Protein AF-A0A832GIK5-F1 (afdb_monomer_lite)

Structure (mmCIF, N/CA/C/O backbone):
data_AF-A0A832GIK5-F1
#
_entry.id   AF-A0A832GIK5-F1
#
loop_
_atom_site.group_PDB
_atom_site.id
_atom_site.type_symbol
_atom_site.label_atom_id
_atom_site.label_alt_id
_atom_site.label_comp_id
_atom_site.label_asym_id
_atom_site.label_entity_id
_atom_site.label_seq_id
_atom_site.pdbx_PDB_ins_code
_atom_site.Cartn_x
_atom_site.Cartn_y
_atom_site.Cartn_z
_atom_site.occupancy
_atom_site.B_iso_or_equiv
_atom_site.auth_seq_id
_atom_site.auth_comp_id
_atom_site.auth_asym_id
_atom_site.auth_atom_id
_atom_site.pdbx_PDB_model_num
ATOM 1 N N . MET A 1 1 ? 29.265 -44.028 0.945 1.00 45.94 1 MET A N 1
ATOM 2 C CA . MET A 1 1 ? 29.092 -42.586 1.220 1.00 45.94 1 MET A CA 1
ATOM 3 C C . MET A 1 1 ? 28.692 -41.917 -0.086 1.00 45.94 1 MET A C 1
ATOM 5 O O . MET A 1 1 ? 29.562 -41.619 -0.889 1.00 45.94 1 MET A O 1
ATOM 9 N N . ALA A 1 2 ? 27.392 -41.819 -0.366 1.00 45.34 2 ALA A N 1
ATOM 10 C CA . ALA A 1 2 ? 26.887 -41.216 -1.599 1.00 45.34 2 ALA A CA 1
ATOM 11 C C . ALA A 1 2 ? 26.392 -39.800 -1.275 1.00 45.34 2 ALA A C 1
ATOM 13 O O . ALA A 1 2 ? 25.351 -39.644 -0.642 1.00 45.34 2 ALA A O 1
ATOM 14 N N . SER A 1 3 ? 27.173 -38.786 -1.648 1.00 50.59 3 SER A N 1
ATOM 15 C CA . SER A 1 3 ? 26.754 -37.384 -1.575 1.00 50.59 3 SER A CA 1
ATOM 16 C C . SER A 1 3 ? 25.764 -37.097 -2.700 1.00 50.59 3 SER A C 1
ATOM 18 O O . SER A 1 3 ? 26.138 -37.146 -3.871 1.00 50.59 3 SER A O 1
ATOM 20 N N . LEU A 1 4 ? 24.513 -36.783 -2.357 1.00 61.47 4 LEU A N 1
ATOM 21 C CA . LEU A 1 4 ? 23.581 -36.151 -3.288 1.00 6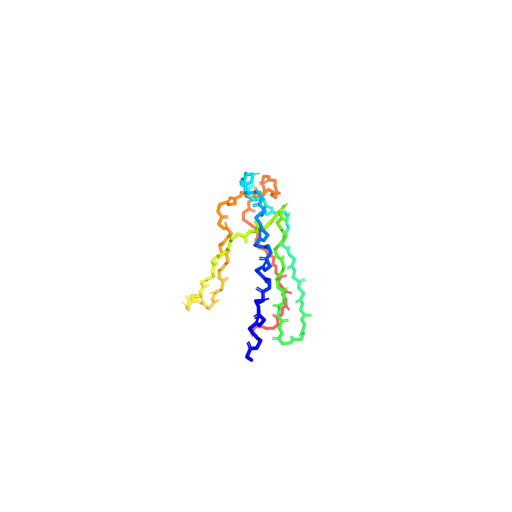1.47 4 LEU A CA 1
ATOM 22 C C . LEU A 1 4 ? 23.898 -34.651 -3.348 1.00 61.47 4 LEU A C 1
ATOM 24 O O . LEU A 1 4 ? 23.700 -33.933 -2.370 1.00 61.47 4 LEU A O 1
ATOM 28 N N . LEU A 1 5 ? 24.366 -34.178 -4.504 1.00 53.19 5 LEU A N 1
ATOM 29 C CA . LEU A 1 5 ? 24.278 -32.762 -4.854 1.00 53.19 5 LEU A CA 1
ATOM 30 C C . LEU A 1 5 ? 22.797 -32.418 -5.061 1.00 53.19 5 LEU A C 1
ATOM 32 O O . LEU A 1 5 ? 22.154 -32.961 -5.959 1.00 53.19 5 LEU A O 1
ATOM 36 N N . ALA A 1 6 ? 22.260 -31.512 -4.247 1.00 64.50 6 ALA A N 1
ATOM 37 C CA . ALA A 1 6 ? 20.990 -30.863 -4.544 1.00 64.50 6 ALA A CA 1
ATOM 38 C C . ALA A 1 6 ? 21.181 -29.928 -5.755 1.00 64.50 6 ALA A C 1
ATOM 40 O O . ALA A 1 6 ? 22.171 -29.190 -5.792 1.00 64.50 6 ALA A O 1
ATOM 41 N N . PRO A 1 7 ? 20.278 -29.933 -6.751 1.00 59.19 7 PRO A N 1
ATOM 42 C CA . PRO A 1 7 ? 20.361 -28.978 -7.842 1.00 59.19 7 PRO A CA 1
ATOM 43 C C . PRO A 1 7 ? 20.079 -27.576 -7.292 1.00 59.19 7 PRO A C 1
ATOM 45 O O . PRO A 1 7 ? 19.091 -27.362 -6.588 1.00 59.19 7 PRO A O 1
ATOM 48 N N . LEU A 1 8 ? 20.946 -26.615 -7.620 1.00 57.88 8 LEU A N 1
ATOM 49 C CA . LEU A 1 8 ? 20.613 -25.203 -7.475 1.00 57.88 8 LEU A CA 1
ATOM 50 C C . LEU A 1 8 ? 19.399 -24.930 -8.367 1.00 57.88 8 LEU A C 1
ATOM 52 O O . LEU A 1 8 ? 19.486 -25.047 -9.590 1.00 57.88 8 LEU A O 1
ATOM 56 N N . ALA A 1 9 ? 18.264 -24.598 -7.754 1.00 58.97 9 ALA A N 1
ATOM 57 C CA . ALA A 1 9 ? 17.136 -24.043 -8.483 1.00 58.97 9 ALA A CA 1
ATOM 58 C C . ALA A 1 9 ? 17.627 -22.802 -9.250 1.00 58.97 9 ALA A C 1
ATOM 60 O O . ALA A 1 9 ? 18.388 -22.011 -8.678 1.00 58.97 9 ALA A O 1
ATOM 61 N N . PRO A 1 10 ? 17.239 -22.607 -10.522 1.00 53.06 10 PRO A N 1
ATOM 62 C CA . PRO A 1 10 ? 17.554 -21.366 -11.202 1.00 53.06 10 PRO A CA 1
ATOM 63 C C . PRO A 1 10 ? 16.916 -20.233 -10.400 1.00 53.06 10 PRO A C 1
ATOM 65 O O . PRO A 1 10 ? 15.697 -20.196 -10.229 1.00 53.06 10 PRO A O 1
ATOM 68 N N . ALA A 1 11 ? 17.741 -19.318 -9.888 1.00 56.22 11 ALA A N 1
ATOM 69 C CA . ALA A 1 11 ? 17.250 -18.015 -9.478 1.00 56.22 11 ALA A CA 1
ATOM 70 C C . ALA A 1 11 ? 16.489 -17.463 -10.685 1.00 56.22 11 ALA A C 1
ATOM 72 O O . ALA A 1 11 ? 17.067 -17.359 -11.770 1.00 56.22 11 ALA A O 1
ATOM 73 N N . GLN A 1 12 ? 15.192 -17.195 -10.533 1.00 55.94 12 GLN A N 1
ATOM 74 C CA . GLN A 1 12 ? 14.409 -16.542 -11.573 1.00 55.94 12 GLN A CA 1
ATOM 75 C C . GLN A 1 12 ? 14.999 -15.145 -11.771 1.00 55.94 12 GLN A C 1
ATOM 77 O O . GLN A 1 12 ? 14.631 -14.189 -11.100 1.00 55.94 12 GLN A O 1
ATOM 82 N N . GLN A 1 13 ? 15.985 -15.039 -12.657 1.00 48.38 13 GLN A N 1
ATOM 83 C CA . GLN A 1 13 ? 16.507 -13.771 -13.126 1.00 48.38 13 GLN A CA 1
ATOM 84 C C . GLN A 1 13 ? 15.461 -13.208 -14.082 1.00 48.38 13 GLN A C 1
ATOM 86 O O . GLN A 1 13 ? 15.539 -13.401 -15.294 1.00 48.38 13 GLN A O 1
ATOM 91 N N . HIS A 1 14 ? 14.443 -12.547 -13.530 1.00 50.72 14 HIS A N 1
ATOM 92 C CA . HIS A 1 14 ? 13.587 -11.705 -14.344 1.00 50.72 14 HIS A CA 1
ATOM 93 C C . HIS A 1 14 ? 14.416 -10.497 -14.790 1.00 50.72 14 HIS A C 1
ATOM 95 O O . HIS A 1 14 ? 15.034 -9.830 -13.953 1.00 50.72 14 HIS A O 1
ATOM 101 N N . PRO A 1 15 ? 14.483 -10.210 -16.098 1.00 51.91 15 PRO A N 1
ATOM 102 C CA . PRO A 1 15 ? 15.146 -9.011 -16.570 1.00 51.91 15 PRO A CA 1
ATOM 103 C C . PRO A 1 15 ? 14.417 -7.808 -15.964 1.00 51.91 15 PRO A C 1
ATOM 105 O O . PRO A 1 15 ? 13.250 -7.571 -16.269 1.00 51.91 15 PRO A O 1
ATOM 108 N N . SER A 1 16 ? 15.094 -7.045 -15.101 1.00 58.25 16 SER A N 1
ATOM 109 C CA . SER A 1 16 ? 14.608 -5.731 -14.669 1.00 58.25 16 SER A CA 1
ATOM 110 C C . SER A 1 16 ? 14.767 -4.766 -15.843 1.00 58.25 16 SER A C 1
ATOM 112 O O . SER A 1 16 ? 15.744 -4.028 -15.964 1.00 58.25 16 SER A O 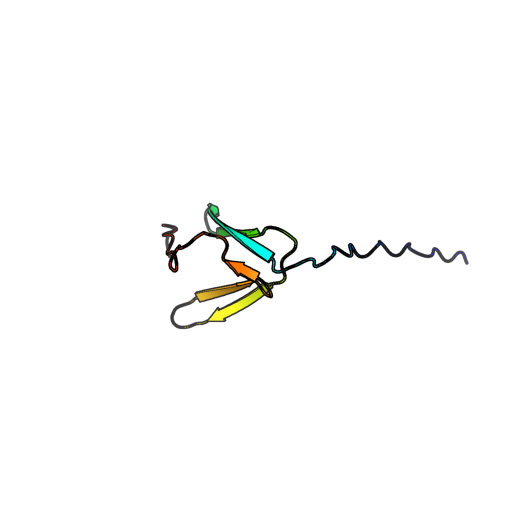1
ATOM 114 N N . ALA A 1 17 ? 13.843 -4.874 -16.793 1.00 57.88 17 ALA A N 1
ATOM 115 C CA . ALA A 1 17 ? 13.778 -4.058 -17.990 1.00 57.88 17 ALA A CA 1
ATOM 116 C C . ALA A 1 17 ? 12.762 -2.932 -17.759 1.00 57.88 17 ALA A C 1
ATOM 118 O O . ALA A 1 17 ? 11.636 -2.971 -18.247 1.00 57.88 17 ALA A O 1
ATOM 119 N N . GLY A 1 18 ? 13.182 -1.924 -16.994 1.00 63.00 18 GLY A N 1
A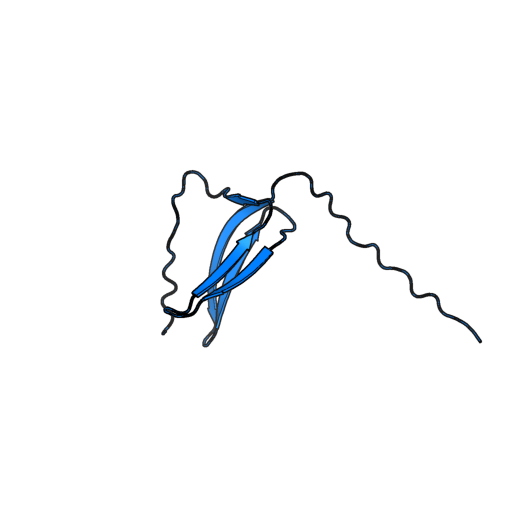TOM 120 C CA . GLY A 1 18 ? 12.471 -0.654 -16.840 1.00 63.00 18 GLY A CA 1
ATOM 121 C C . GLY A 1 18 ? 11.736 -0.466 -15.504 1.00 63.00 18 GLY A C 1
ATOM 122 O O . GLY A 1 18 ? 11.583 -1.414 -14.736 1.00 63.00 18 GLY A O 1
ATOM 123 N N . PRO A 1 19 ? 11.301 0.775 -15.205 1.00 75.00 19 PRO A N 1
ATOM 124 C CA . PRO A 1 19 ? 10.574 1.084 -13.979 1.00 75.00 19 PRO A CA 1
ATOM 125 C C . PRO A 1 19 ? 9.273 0.282 -13.910 1.00 75.00 19 PRO A C 1
ATOM 127 O O . PRO A 1 19 ? 8.504 0.274 -14.873 1.00 75.00 19 PRO A O 1
ATOM 130 N N . VAL A 1 20 ? 9.000 -0.357 -12.773 1.00 88.19 20 VAL A N 1
ATOM 131 C CA . VAL A 1 20 ? 7.745 -1.091 -12.568 1.00 88.19 20 VAL A CA 1
ATOM 132 C C . VAL A 1 20 ? 6.603 -0.100 -12.386 1.00 88.19 20 VAL A C 1
ATOM 134 O O . VAL A 1 20 ? 6.734 0.895 -11.680 1.00 88.19 20 VAL A O 1
ATOM 137 N N . SER A 1 21 ? 5.461 -0.356 -13.009 1.00 89.00 21 SER A N 1
ATOM 138 C CA . SER A 1 21 ? 4.304 0.523 -12.902 1.00 89.00 21 SER A CA 1
ATOM 139 C C . SER A 1 21 ? 3.272 -0.032 -11.932 1.00 89.00 21 SER A C 1
ATOM 141 O O . SER A 1 21 ? 2.835 -1.171 -12.098 1.00 89.00 21 SER A O 1
ATOM 143 N N . VAL A 1 22 ? 2.832 0.778 -10.966 1.00 89.50 22 VAL A N 1
ATOM 144 C CA . VAL A 1 22 ? 1.651 0.456 -10.146 1.00 89.50 22 VAL A CA 1
ATOM 145 C C . VAL A 1 22 ? 0.399 0.716 -10.981 1.00 89.50 22 VAL A C 1
ATOM 147 O O . VAL A 1 22 ? 0.197 1.837 -11.449 1.00 89.50 22 VAL A O 1
ATOM 150 N N . LYS A 1 23 ? -0.423 -0.320 -11.176 1.00 89.75 23 LYS A N 1
ATOM 151 C CA . LYS A 1 23 ? -1.605 -0.303 -12.054 1.00 89.75 23 LYS A CA 1
ATOM 152 C C . LYS A 1 23 ? -2.902 -0.086 -11.292 1.00 89.75 23 LYS A C 1
ATOM 154 O O . LYS A 1 23 ? -3.779 0.641 -11.751 1.00 89.75 23 LYS A O 1
ATOM 159 N N . SER A 1 24 ? -3.043 -0.726 -10.135 1.00 90.00 24 SER A N 1
ATOM 160 C CA . SER A 1 24 ? -4.259 -0.631 -9.333 1.00 90.00 24 SER A CA 1
ATOM 161 C C . SER A 1 24 ? -3.993 -0.917 -7.858 1.00 90.00 24 SER A C 1
ATOM 163 O O . SER A 1 24 ? -3.043 -1.616 -7.503 1.00 90.00 24 SER A O 1
ATOM 165 N N . VAL A 1 25 ? -4.858 -0.378 -6.999 1.00 91.50 25 VAL A N 1
ATOM 166 C CA . VAL A 1 25 ? -4.919 -0.707 -5.572 1.00 91.50 25 VAL A CA 1
ATOM 167 C C . VAL A 1 25 ? -6.336 -1.171 -5.269 1.00 91.50 25 VAL A C 1
ATOM 169 O O . VAL A 1 25 ? -7.306 -0.507 -5.637 1.00 91.50 25 VAL A O 1
ATOM 172 N N . ARG A 1 26 ? -6.459 -2.331 -4.627 1.00 93.12 26 ARG A N 1
ATOM 173 C CA . ARG A 1 26 ? -7.735 -2.952 -4.251 1.00 93.12 26 ARG A CA 1
ATOM 174 C C . ARG A 1 26 ? -7.706 -3.354 -2.787 1.00 93.12 26 ARG A C 1
ATOM 176 O O . ARG A 1 26 ? -6.632 -3.600 -2.238 1.00 93.12 26 ARG A O 1
ATOM 183 N N . TYR A 1 27 ? -8.882 -3.447 -2.179 1.00 94.81 27 TYR A N 1
ATOM 184 C CA . TYR A 1 27 ? -9.022 -3.904 -0.805 1.00 94.81 27 TYR A CA 1
ATOM 185 C C . TYR A 1 27 ? -10.184 -4.886 -0.649 1.00 94.81 27 TYR A C 1
ATOM 187 O O . TYR A 1 27 ? -11.126 -4.874 -1.442 1.00 94.81 27 TYR A O 1
ATOM 195 N N . TRP A 1 28 ? -10.100 -5.720 0.385 1.00 95.25 28 TRP A N 1
ATOM 196 C CA . TRP A 1 28 ? -11.162 -6.620 0.824 1.00 95.25 28 TRP A CA 1
ATOM 197 C C . TRP A 1 28 ? -11.171 -6.706 2.341 1.00 95.25 28 TRP A C 1
ATOM 199 O O . TRP A 1 28 ? -10.130 -6.942 2.957 1.00 95.25 28 TRP A O 1
ATOM 209 N N . SER A 1 29 ? -12.356 -6.601 2.920 1.00 93.06 29 SER A N 1
ATOM 210 C CA . SER A 1 29 ? -12.580 -6.805 4.346 1.00 93.06 29 SER A CA 1
ATOM 211 C C . SER A 1 29 ? -12.858 -8.284 4.613 1.00 93.06 29 SER A C 1
ATOM 213 O O . SER A 1 29 ? -13.807 -8.854 4.074 1.00 93.06 29 SER A O 1
ATOM 215 N N . LEU A 1 30 ? -12.013 -8.931 5.417 1.00 91.31 30 LEU A N 1
ATOM 216 C CA . LEU A 1 30 ? -12.060 -10.365 5.727 1.00 91.31 30 LEU A CA 1
ATOM 217 C C . LEU A 1 30 ? -12.274 -10.575 7.233 1.00 91.31 30 LEU A C 1
ATOM 219 O O . LEU A 1 30 ? -11.464 -11.195 7.925 1.00 91.31 30 LEU A O 1
ATOM 223 N N . GLY A 1 31 ? -13.368 -10.022 7.758 1.00 88.12 31 GLY A N 1
ATOM 224 C CA . GLY A 1 31 ? -13.680 -10.064 9.185 1.00 88.12 31 GLY A CA 1
ATOM 225 C C . GLY A 1 31 ? -12.758 -9.147 9.983 1.00 88.12 31 GLY A C 1
ATOM 226 O O . GLY A 1 31 ? -12.953 -7.941 9.978 1.00 88.12 31 GLY A O 1
ATOM 227 N N . GLN A 1 32 ? -11.765 -9.722 10.664 1.00 89.12 32 GLN A N 1
ATOM 228 C CA . GLN A 1 32 ? -10.823 -8.987 11.526 1.00 89.12 32 GLN A CA 1
ATOM 229 C C . GLN A 1 32 ? -9.566 -8.501 10.784 1.00 89.12 32 GLN A C 1
ATOM 231 O O . GLN A 1 32 ? -8.636 -7.997 11.403 1.00 89.12 32 GLN A O 1
ATOM 236 N N . VAL A 1 33 ? -9.495 -8.708 9.467 1.00 91.25 33 VAL A N 1
ATOM 237 C CA . VAL A 1 33 ? -8.330 -8.349 8.652 1.00 91.25 33 VAL A CA 1
ATOM 238 C C . VAL A 1 33 ? -8.788 -7.637 7.390 1.00 91.25 33 VAL A C 1
ATOM 240 O O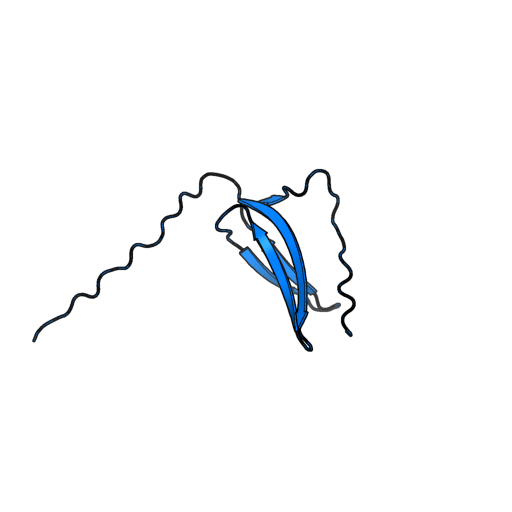 . VAL A 1 33 ? -9.593 -8.175 6.630 1.00 91.25 33 VAL A O 1
ATOM 243 N N . THR A 1 34 ? -8.208 -6.474 7.109 1.00 93.19 34 THR A N 1
ATOM 244 C CA . THR A 1 34 ? -8.304 -5.836 5.794 1.00 93.19 34 THR A CA 1
ATOM 245 C C . THR A 1 34 ? -7.143 -6.310 4.924 1.00 93.19 34 THR A C 1
ATOM 247 O O . THR A 1 34 ? -5.973 -6.130 5.261 1.00 93.19 34 THR A O 1
ATOM 250 N N . ARG A 1 35 ? -7.441 -6.911 3.771 1.00 94.75 35 ARG A N 1
ATOM 251 C CA . ARG A 1 35 ? -6.435 -7.231 2.753 1.00 94.75 35 ARG A CA 1
ATOM 252 C C . ARG A 1 35 ? -6.339 -6.085 1.761 1.00 94.75 35 ARG A C 1
ATOM 254 O O . ARG A 1 35 ? -7.341 -5.738 1.148 1.00 94.75 35 ARG A O 1
ATOM 261 N N . VAL A 1 36 ? -5.129 -5.585 1.530 1.00 95.00 36 VAL A N 1
ATOM 262 C CA . VAL A 1 36 ? -4.818 -4.638 0.451 1.00 95.00 36 VAL A CA 1
ATOM 263 C C . VAL A 1 36 ? -3.962 -5.351 -0.594 1.00 95.00 36 VAL A C 1
ATOM 265 O O . VAL A 1 36 ? -2.974 -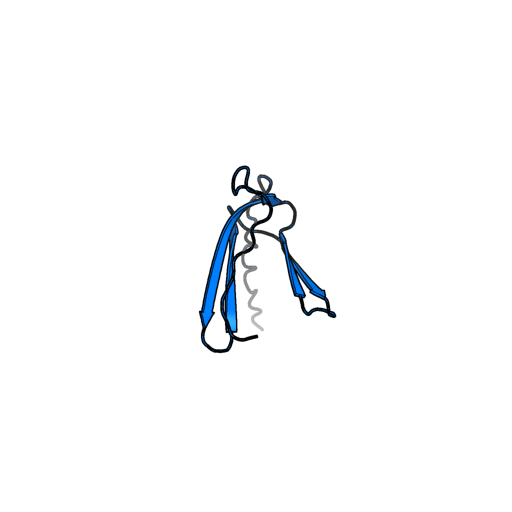5.992 -0.243 1.00 95.00 36 VAL A O 1
ATOM 268 N N . ALA A 1 37 ? -4.335 -5.261 -1.872 1.00 95.19 37 ALA A N 1
ATOM 269 C CA . ALA A 1 37 ? -3.519 -5.750 -2.983 1.00 95.19 37 ALA A CA 1
ATOM 270 C C . ALA A 1 37 ? -3.112 -4.595 -3.898 1.00 95.19 37 ALA A C 1
ATOM 272 O O . ALA A 1 37 ? -3.960 -3.833 -4.369 1.00 95.19 37 ALA A O 1
ATOM 273 N N . ILE A 1 38 ? -1.812 -4.519 -4.173 1.00 93.19 38 ILE A N 1
ATOM 274 C CA . ILE A 1 38 ? -1.200 -3.558 -5.089 1.00 93.19 38 ILE A CA 1
ATOM 275 C C . ILE A 1 38 ? -0.795 -4.332 -6.342 1.00 93.19 38 ILE A C 1
ATOM 277 O O . ILE A 1 38 ? 0.021 -5.248 -6.274 1.00 93.19 38 ILE A O 1
ATOM 281 N N . GLU A 1 39 ? -1.400 -3.998 -7.478 1.00 93.00 39 GLU A N 1
ATOM 282 C CA . GLU A 1 39 ? -1.070 -4.610 -8.763 1.00 93.00 39 GLU A CA 1
ATOM 283 C C . GLU A 1 39 ? 0.071 -3.849 -9.432 1.00 93.00 39 GLU A C 1
ATOM 285 O O . GLU A 1 39 ? 0.003 -2.626 -9.598 1.00 93.00 39 GLU A O 1
ATOM 290 N N . THR A 1 40 ? 1.089 -4.584 -9.865 1.00 92.56 40 THR A N 1
ATOM 291 C CA . THR A 1 40 ? 2.260 -4.051 -10.557 1.00 92.56 40 THR A CA 1
ATOM 292 C C . THR A 1 40 ? 2.426 -4.694 -11.930 1.00 92.56 40 THR A C 1
ATOM 294 O O . THR A 1 40 ? 2.029 -5.835 -12.150 1.00 92.56 40 THR A O 1
ATOM 297 N N . SER A 1 41 ? 3.036 -3.972 -12.874 1.00 90.81 41 SER A N 1
ATOM 298 C CA . SER A 1 41 ? 3.301 -4.478 -14.233 1.00 90.81 41 SER A CA 1
ATOM 299 C C . SER A 1 41 ? 4.332 -5.610 -14.301 1.00 90.81 41 SER A C 1
ATOM 301 O O . SER A 1 41 ? 4.550 -6.171 -15.370 1.00 90.81 41 SER A O 1
ATOM 303 N N . GLY A 1 42 ? 5.005 -5.901 -13.190 1.00 89.50 42 GLY A N 1
ATOM 304 C CA . GLY A 1 42 ? 6.044 -6.911 -13.073 1.00 89.50 42 GLY A CA 1
ATOM 305 C C . GLY A 1 42 ? 6.466 -7.095 -11.619 1.00 89.50 42 GLY A C 1
ATOM 306 O O . GLY A 1 42 ? 5.863 -6.515 -10.711 1.00 89.50 42 GLY A O 1
ATOM 307 N N . GLU A 1 43 ? 7.502 -7.902 -11.409 1.00 88.88 43 GLU A N 1
ATOM 308 C CA . GLU A 1 43 ? 8.083 -8.133 -10.087 1.00 88.88 43 GLU A CA 1
ATOM 309 C C . GLU A 1 43 ? 8.574 -6.813 -9.481 1.00 88.88 43 GLU A C 1
ATOM 311 O O . GLU A 1 43 ? 9.408 -6.122 -10.064 1.00 88.88 43 GLU A O 1
ATOM 316 N N . ALA A 1 44 ? 8.033 -6.454 -8.317 1.00 89.75 44 ALA A N 1
ATOM 317 C CA . ALA A 1 44 ? 8.303 -5.184 -7.663 1.00 89.75 44 ALA A CA 1
ATOM 318 C C . ALA A 1 44 ? 9.064 -5.400 -6.358 1.00 89.75 44 ALA A C 1
ATOM 320 O O . ALA A 1 44 ? 8.663 -6.202 -5.512 1.00 89.75 44 ALA A O 1
ATOM 321 N N . ARG A 1 45 ? 10.133 -4.628 -6.159 1.00 92.94 45 ARG A N 1
ATOM 322 C CA . ARG A 1 45 ? 10.751 -4.497 -4.839 1.00 92.94 45 ARG A CA 1
ATOM 323 C C . ARG A 1 45 ? 9.942 -3.516 -4.009 1.00 92.94 45 ARG A C 1
ATOM 325 O O . ARG A 1 45 ? 9.505 -2.489 -4.525 1.00 92.94 45 ARG A O 1
ATOM 332 N N . PHE A 1 46 ? 9.780 -3.805 -2.725 1.00 93.69 46 PHE A N 1
ATOM 333 C CA . PHE A 1 46 ? 9.060 -2.922 -1.823 1.00 93.69 46 PHE A CA 1
ATOM 334 C C . PHE A 1 46 ? 9.716 -2.849 -0.448 1.00 93.69 46 PHE A C 1
ATOM 336 O O . PHE A 1 46 ? 10.464 -3.741 -0.046 1.00 93.69 46 PHE A O 1
ATOM 343 N N . ARG A 1 47 ? 9.418 -1.768 0.267 1.00 95.81 47 ARG A N 1
ATOM 344 C CA . ARG A 1 47 ? 9.763 -1.561 1.673 1.00 95.81 47 ARG A CA 1
ATOM 345 C C . ARG A 1 47 ? 8.491 -1.254 2.449 1.00 95.81 47 ARG A C 1
ATOM 347 O O . ARG A 1 47 ? 7.585 -0.622 1.917 1.00 95.81 47 ARG A O 1
ATOM 354 N N . THR A 1 48 ? 8.440 -1.688 3.700 1.00 96.38 48 THR A N 1
ATOM 355 C CA . THR A 1 48 ? 7.328 -1.406 4.609 1.00 96.38 48 THR A CA 1
ATOM 356 C C . THR A 1 48 ? 7.805 -0.611 5.811 1.00 96.38 48 THR A C 1
ATOM 358 O O . THR A 1 48 ? 8.898 -0.869 6.318 1.00 96.38 48 THR A O 1
ATOM 361 N N . GLU A 1 49 ? 6.971 0.299 6.294 1.00 96.75 49 GLU A N 1
ATOM 362 C CA . GLU A 1 49 ? 7.229 1.084 7.500 1.00 96.75 49 GLU A CA 1
ATOM 363 C C . GLU A 1 49 ? 5.932 1.264 8.292 1.00 96.75 49 GLU A C 1
ATOM 365 O O . GLU A 1 49 ? 4.862 1.427 7.705 1.00 96.75 49 GLU A O 1
ATOM 370 N N . SER A 1 50 ? 6.031 1.240 9.619 1.00 95.88 50 SER A N 1
ATOM 371 C CA . SER A 1 50 ? 4.917 1.535 10.519 1.00 95.88 50 SER A CA 1
ATOM 372 C C . SER A 1 50 ? 5.243 2.785 11.324 1.00 95.88 50 SER A C 1
ATOM 374 O O . SER A 1 50 ? 6.354 2.912 11.837 1.00 95.88 50 SER A O 1
ATOM 376 N N . LEU A 1 51 ? 4.279 3.692 11.446 1.00 94.50 51 LEU A N 1
ATOM 377 C CA . LEU A 1 51 ? 4.386 4.901 12.255 1.00 94.50 51 LEU A CA 1
ATOM 378 C C . LEU A 1 51 ? 3.269 4.934 13.286 1.00 94.50 51 LEU A C 1
ATOM 380 O O . LEU A 1 51 ? 2.113 4.693 12.954 1.00 94.50 51 LEU A O 1
ATOM 384 N N . GLU A 1 52 ? 3.613 5.316 14.508 1.00 95.44 52 GLU A N 1
ATOM 385 C CA . GLU A 1 52 ? 2.652 5.544 15.582 1.00 95.44 52 GLU A CA 1
ATOM 386 C C . GLU A 1 52 ? 2.232 7.026 15.638 1.00 95.44 52 GLU A C 1
ATOM 388 O O . GLU A 1 52 ? 2.966 7.923 15.217 1.00 95.44 52 GLU A O 1
ATOM 393 N N . GLY A 1 53 ? 1.037 7.299 16.170 1.00 88.50 53 GLY A N 1
ATOM 394 C CA . GLY A 1 53 ? 0.542 8.660 16.417 1.00 88.50 53 GLY A CA 1
ATOM 395 C C . GLY A 1 53 ? 0.182 9.501 15.173 1.00 88.50 53 GLY A C 1
ATOM 396 O O . GLY A 1 53 ? 0.844 10.504 14.902 1.00 88.50 53 GLY A O 1
ATOM 397 N N . PRO A 1 54 ? -0.909 9.206 14.436 1.00 91.31 54 PRO A N 1
ATOM 398 C CA . PRO A 1 54 ? -1.747 8.005 14.490 1.00 91.31 54 PRO A CA 1
ATOM 399 C C . PRO A 1 54 ? -1.080 6.800 13.818 1.00 91.31 54 PRO A C 1
ATOM 401 O O . PRO A 1 54 ? -0.198 6.987 12.974 1.00 91.31 54 PRO A O 1
ATOM 404 N N . ASP A 1 55 ? -1.554 5.601 14.172 1.00 93.06 55 ASP A N 1
ATOM 405 C CA . ASP A 1 55 ? -1.096 4.335 13.591 1.00 93.06 55 ASP A CA 1
ATOM 406 C C . ASP A 1 55 ? -1.280 4.322 12.067 1.00 93.06 55 ASP A C 1
ATOM 408 O O . ASP A 1 55 ? -2.369 4.595 11.547 1.00 93.06 55 ASP A O 1
ATOM 412 N N . ARG A 1 56 ? -0.183 4.085 11.347 1.00 94.00 56 ARG A N 1
ATOM 413 C CA . ARG A 1 56 ? -0.114 4.116 9.884 1.00 94.00 56 ARG A CA 1
ATOM 414 C C . ARG A 1 56 ? 0.883 3.084 9.382 1.00 94.00 56 ARG A C 1
ATOM 416 O O . ARG A 1 56 ? 2.013 3.032 9.853 1.00 94.00 56 ARG A O 1
ATOM 423 N N . PHE A 1 57 ? 0.490 2.351 8.346 1.00 93.81 57 PHE A N 1
ATOM 424 C CA . PHE A 1 57 ? 1.346 1.410 7.631 1.00 93.81 57 PHE A CA 1
ATOM 425 C C . PHE A 1 57 ? 1.616 1.914 6.209 1.00 93.81 57 PHE A C 1
ATOM 427 O O . PHE A 1 57 ? 0.682 2.180 5.449 1.00 93.81 57 PHE A O 1
ATOM 434 N N . PHE A 1 58 ? 2.889 2.046 5.849 1.00 95.12 58 PHE A N 1
ATOM 435 C CA . PHE A 1 58 ? 3.356 2.513 4.548 1.00 95.12 58 PHE A CA 1
ATOM 436 C C . PHE A 1 58 ? 3.990 1.370 3.763 1.00 95.12 58 PHE A C 1
ATOM 438 O O . PHE A 1 58 ? 4.707 0.537 4.317 1.00 95.12 58 PHE A O 1
ATOM 445 N N . VAL A 1 59 ? 3.743 1.364 2.454 1.00 94.69 59 VAL A N 1
ATOM 446 C CA . VAL A 1 59 ? 4.366 0.444 1.501 1.00 94.69 59 VAL A CA 1
ATOM 447 C C . VAL A 1 59 ? 4.967 1.268 0.373 1.00 94.69 59 VAL A C 1
ATOM 449 O O . VAL A 1 59 ? 4.243 1.820 -0.456 1.00 94.69 59 VAL A O 1
ATOM 452 N N . ASP A 1 60 ? 6.292 1.330 0.331 1.00 92.44 60 ASP A N 1
ATOM 453 C CA . ASP A 1 60 ? 7.033 1.979 -0.742 1.00 92.44 60 ASP A CA 1
ATOM 454 C C . ASP A 1 60 ? 7.329 0.955 -1.830 1.00 92.44 60 ASP A C 1
ATOM 456 O O . ASP A 1 60 ? 8.011 -0.037 -1.576 1.00 92.44 60 ASP A O 1
ATOM 460 N N . VAL A 1 61 ? 6.869 1.202 -3.054 1.00 91.31 61 VAL A N 1
ATOM 461 C CA . VAL A 1 61 ? 7.245 0.389 -4.217 1.00 91.31 61 VAL A CA 1
ATOM 462 C C . VAL A 1 61 ? 8.481 1.018 -4.861 1.00 91.31 61 VAL A C 1
ATOM 464 O O . VAL A 1 61 ? 8.418 2.117 -5.416 1.00 91.31 61 VAL A O 1
ATOM 467 N N . LEU A 1 62 ? 9.621 0.338 -4.761 1.00 90.75 62 LEU A N 1
ATOM 468 C CA . LEU A 1 62 ? 10.924 0.856 -5.178 1.00 90.75 62 LEU A CA 1
ATOM 469 C C . LEU A 1 62 ? 11.080 0.811 -6.700 1.00 90.75 62 LEU A C 1
ATOM 471 O O . LEU A 1 62 ? 10.528 -0.068 -7.361 1.00 90.75 62 LEU A O 1
ATOM 475 N N . ASP A 1 63 ? 11.849 1.759 -7.243 1.00 87.44 63 ASP A N 1
ATOM 476 C CA . ASP A 1 63 ? 12.138 1.876 -8.682 1.00 87.44 63 ASP A CA 1
ATOM 477 C C . ASP A 1 63 ? 10.877 1.856 -9.561 1.00 87.44 63 ASP A C 1
ATOM 479 O O . ASP A 1 63 ? 10.875 1.361 -10.692 1.00 87.44 63 ASP A O 1
ATOM 483 N N . SER A 1 64 ? 9.781 2.387 -9.017 1.00 84.62 64 SER A N 1
ATOM 484 C CA . SER A 1 64 ? 8.469 2.330 -9.636 1.00 84.62 64 SER A CA 1
ATOM 485 C C . SER A 1 64 ? 8.005 3.687 -10.146 1.00 84.62 64 SER A C 1
ATOM 487 O O . SER A 1 64 ? 8.472 4.749 -9.727 1.00 84.62 64 SER A O 1
ATOM 489 N N . LYS A 1 65 ? 7.066 3.652 -11.088 1.00 81.00 65 LYS A N 1
ATOM 490 C CA . LYS A 1 65 ? 6.304 4.818 -11.528 1.00 81.00 65 LYS A CA 1
ATOM 491 C C . LYS A 1 65 ? 4.830 4.569 -11.260 1.00 81.00 65 LYS A C 1
ATOM 493 O O . LYS A 1 65 ? 4.323 3.465 -11.454 1.00 81.00 65 LYS A O 1
ATOM 498 N N . LEU A 1 66 ? 4.125 5.610 -10.842 1.00 74.56 66 LEU A N 1
ATOM 499 C CA . LEU A 1 66 ? 2.678 5.543 -10.743 1.00 74.56 66 LEU A CA 1
ATOM 500 C C . LEU A 1 66 ? 2.097 5.632 -12.158 1.00 74.56 66 LEU A C 1
ATOM 502 O O . LEU A 1 66 ? 2.252 6.657 -12.815 1.00 74.56 66 LEU A O 1
ATOM 506 N N . ASP A 1 67 ? 1.447 4.568 -12.628 1.00 71.88 67 ASP A N 1
ATOM 507 C CA . ASP A 1 67 ? 0.770 4.537 -13.932 1.00 71.88 67 ASP A CA 1
ATOM 508 C C . ASP A 1 67 ? -0.739 4.383 -13.729 1.00 71.88 67 ASP A C 1
ATOM 510 O O . 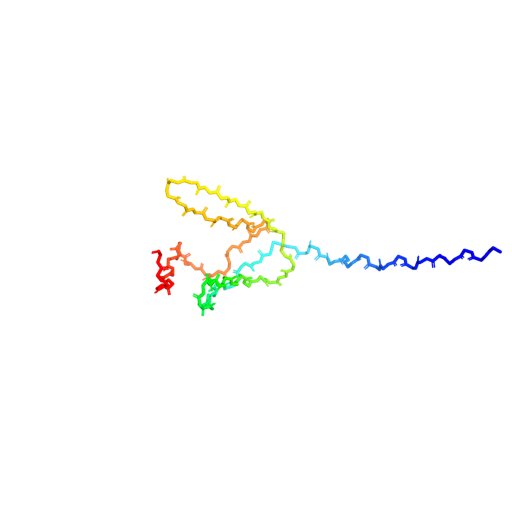ASP A 1 67 ? -1.392 3.468 -14.227 1.00 71.88 67 ASP A O 1
ATOM 514 N N . ILE A 1 68 ? -1.282 5.275 -12.902 1.00 64.56 68 ILE A N 1
ATOM 515 C CA . ILE A 1 68 ? -2.717 5.370 -12.619 1.00 64.56 68 ILE A CA 1
ATOM 516 C C . ILE A 1 68 ? -3.344 6.527 -13.449 1.00 64.56 68 ILE A C 1
ATOM 518 O O . ILE A 1 68 ? -4.527 6.836 -13.303 1.00 64.56 68 ILE A O 1
ATOM 522 N N . GLY A 1 69 ? -2.588 7.131 -14.380 1.00 64.31 69 GLY A N 1
ATOM 523 C CA . GLY A 1 69 ? -2.945 8.335 -15.156 1.00 64.31 69 GLY A CA 1
ATOM 524 C C . GLY A 1 69 ? -2.616 9.643 -14.416 1.00 64.31 69 GLY A C 1
ATOM 525 O O . GLY A 1 69 ? -1.863 9.619 -13.447 1.00 64.31 69 GLY A O 1
ATOM 526 N N . ASP A 1 70 ? -3.232 10.774 -14.796 1.00 61.59 70 ASP A N 1
ATOM 527 C CA . ASP A 1 70 ? -3.107 12.100 -14.128 1.00 61.59 70 ASP A CA 1
ATOM 528 C C . ASP A 1 70 ? -3.714 12.158 -12.705 1.00 61.59 70 ASP A C 1
ATOM 530 O O . ASP A 1 70 ? -4.110 13.209 -12.184 1.00 61.59 70 ASP A O 1
ATOM 534 N N . ARG A 1 71 ? -3.878 11.007 -12.054 1.00 61.00 71 ARG A N 1
ATOM 535 C CA . ARG A 1 71 ? -4.590 10.906 -10.787 1.00 61.00 71 ARG A CA 1
ATOM 536 C C . ARG A 1 71 ? -3.707 11.396 -9.645 1.00 61.00 71 ARG A C 1
ATOM 538 O O . ARG A 1 71 ? -2.685 10.808 -9.308 1.00 61.00 71 ARG A O 1
ATOM 545 N N . ARG A 1 72 ? -4.183 12.475 -9.020 1.00 70.12 72 ARG A N 1
ATOM 546 C CA . ARG A 1 72 ? -3.767 12.961 -7.698 1.00 70.12 72 ARG A CA 1
ATOM 547 C C . ARG A 1 72 ? -3.784 11.822 -6.666 1.00 70.12 72 ARG A C 1
ATOM 549 O O . ARG A 1 72 ? -4.511 10.847 -6.880 1.00 70.12 72 ARG A O 1
ATOM 556 N N . PRO A 1 73 ? -3.065 11.967 -5.534 1.00 79.62 73 PRO A N 1
ATOM 557 C CA . PRO A 1 73 ? -3.178 11.045 -4.407 1.00 79.62 73 PRO A CA 1
ATOM 558 C C . PRO A 1 73 ? -4.641 10.685 -4.133 1.00 79.62 73 PRO A C 1
ATOM 560 O O . PRO A 1 73 ? -5.487 11.572 -3.989 1.00 79.62 73 PRO A O 1
ATOM 563 N N . GLN A 1 74 ? -4.944 9.387 -4.139 1.00 82.62 74 GLN A N 1
ATOM 564 C CA . GLN A 1 74 ? -6.299 8.884 -3.947 1.00 82.62 74 GLN A CA 1
ATOM 565 C C . GLN A 1 74 ? -6.476 8.372 -2.525 1.00 82.62 74 GLN A C 1
ATOM 567 O O . GLN A 1 74 ? -5.637 7.634 -2.014 1.00 82.62 74 GLN A O 1
ATOM 572 N N . THR A 1 75 ? -7.611 8.715 -1.922 1.00 89.88 75 THR A N 1
ATOM 573 C CA . THR A 1 75 ? -8.043 8.153 -0.642 1.00 89.88 75 THR A CA 1
ATOM 574 C C . THR A 1 75 ? -9.212 7.215 -0.894 1.00 89.88 75 THR A C 1
ATOM 576 O O . THR A 1 75 ? -10.279 7.654 -1.323 1.00 89.88 75 THR A O 1
ATOM 579 N N . ILE A 1 76 ? -9.025 5.927 -0.610 1.00 89.19 76 ILE A N 1
ATOM 580 C CA . ILE A 1 76 ? -10.089 4.922 -0.656 1.00 89.19 76 ILE A CA 1
ATOM 581 C C . ILE A 1 76 ? -10.566 4.692 0.777 1.00 89.19 76 ILE A C 1
ATOM 583 O O . ILE A 1 76 ? -9.781 4.311 1.642 1.00 89.19 76 ILE A O 1
ATOM 587 N N . ARG A 1 77 ? -11.853 4.935 1.045 1.00 90.75 77 ARG A N 1
ATOM 588 C CA . ARG A 1 77 ? -12.451 4.576 2.336 1.00 90.75 77 ARG A CA 1
ATOM 589 C C . ARG A 1 77 ? -12.728 3.075 2.354 1.00 90.75 77 ARG A C 1
ATOM 591 O O . ARG A 1 77 ? -13.441 2.593 1.479 1.00 90.75 77 ARG A O 1
ATOM 598 N N . VAL A 1 78 ? -12.165 2.378 3.340 1.00 90.44 78 VAL A N 1
ATOM 599 C CA . VAL A 1 78 ? -12.338 0.928 3.537 1.00 90.44 78 VAL A CA 1
ATOM 600 C C . VAL A 1 78 ? -13.673 0.623 4.225 1.00 90.44 78 VAL A C 1
ATOM 602 O O . VAL A 1 78 ? -14.386 -0.273 3.798 1.00 90.44 78 VAL A O 1
ATOM 605 N N . GLY A 1 79 ? -14.053 1.415 5.236 1.00 85.56 79 GLY A N 1
ATOM 606 C CA . GLY A 1 79 ? -15.336 1.261 5.936 1.00 85.56 79 GLY A CA 1
ATOM 607 C C . GLY A 1 79 ? -15.366 0.157 6.997 1.00 85.56 79 GLY A C 1
ATOM 608 O O . GLY A 1 79 ? -16.433 -0.110 7.543 1.00 85.56 79 GLY A O 1
ATOM 609 N N . ASP A 1 80 ? -14.217 -0.446 7.304 1.00 84.88 80 ASP A N 1
ATOM 610 C CA . ASP A 1 80 ? -14.070 -1.382 8.419 1.00 84.88 80 ASP A CA 1
ATOM 611 C C . ASP A 1 80 ? -14.150 -0.638 9.760 1.00 84.88 80 ASP A C 1
ATOM 613 O O . ASP A 1 80 ? -13.846 0.557 9.845 1.00 84.88 80 ASP A O 1
ATOM 617 N N . ALA A 1 81 ? -14.582 -1.344 10.807 1.00 74.38 81 ALA A N 1
ATOM 618 C CA . ALA A 1 81 ? -14.543 -0.810 12.163 1.00 74.38 81 ALA A CA 1
ATOM 619 C C . ALA A 1 81 ? -13.074 -0.649 12.595 1.00 74.38 81 ALA A C 1
ATOM 621 O O . ALA A 1 81 ? -12.308 -1.608 12.500 1.00 74.38 81 ALA A O 1
ATOM 622 N N . LEU A 1 82 ? -12.703 0.564 13.019 1.00 62.66 82 LEU A N 1
ATOM 623 C CA . LEU A 1 82 ? -11.394 0.897 13.592 1.00 62.66 82 LEU A CA 1
ATOM 624 C C . LEU A 1 82 ? -11.413 0.729 15.111 1.00 62.66 82 LEU A C 1
ATOM 626 O O . LEU A 1 82 ? -12.437 1.124 15.719 1.00 62.66 82 LEU A O 1
#

Radius of gyration: 18.78 Å; chains: 1; bounding box: 44×56×34 Å

Sequence (82 aa):
MASLLAPLAPAQQHPSAGPVSVKSVRYWSLGQVTRVAIETSGEARFRTESLEGPDRFFVDVLDSKLDIGDRRPQTIRVGDAL

Foldseek 3Di:
DDDDDDDDDPPPPDPPPAAKEFADWDWDDDPVDIDIDTDIPDDWDWDWDFDVPPTDIDIGTPSHDYPPPPDDDDDDDPPDDD

pLDDT: mean 80.42, std 15.96, range [45.34, 96.75]

Secondary structure (DSSP, 8-state):
----PPP-PPP------SPEEEEEEEEEE-SS-EEEEEEESS---EEEEEETTTTEEEEEETTEEE-S-S------------